Protein AF-A0A4Q3DZM4-F1 (afdb_monomer_lite)

Structure (mmCIF, N/CA/C/O backbone):
data_AF-A0A4Q3DZM4-F1
#
_entry.id   AF-A0A4Q3DZM4-F1
#
loop_
_atom_site.group_PDB
_atom_site.id
_atom_site.type_symbol
_atom_site.label_atom_id
_atom_site.label_alt_id
_atom_site.label_comp_id
_atom_site.label_asym_id
_atom_site.label_entity_id
_atom_site.label_seq_id
_atom_site.pdbx_PDB_ins_code
_atom_site.Cartn_x
_atom_site.Cartn_y
_atom_site.Cartn_z
_atom_site.occupancy
_atom_site.B_iso_or_equiv
_atom_site.auth_seq_id
_atom_site.auth_comp_id
_atom_site.auth_asym_id
_atom_site.auth_atom_id
_atom_site.pdbx_PDB_model_num
ATOM 1 N N . MET A 1 1 ? -6.258 18.299 11.740 1.00 54.22 1 MET A N 1
ATOM 2 C CA . MET A 1 1 ? -5.839 17.340 10.694 1.00 54.22 1 MET A CA 1
ATOM 3 C C . MET A 1 1 ? -4.361 17.044 10.885 1.00 54.22 1 MET A C 1
ATOM 5 O O . MET A 1 1 ? -3.563 17.967 10.776 1.00 54.22 1 MET A O 1
ATOM 9 N N . GLY A 1 2 ? -4.012 15.811 11.259 1.00 68.69 2 GLY A N 1
ATOM 10 C CA . GLY A 1 2 ? -2.617 15.380 11.375 1.00 68.69 2 GLY A CA 1
ATOM 11 C C . GLY A 1 2 ? -2.063 15.012 10.000 1.00 68.69 2 GLY A C 1
ATOM 12 O O . GLY A 1 2 ? -2.771 14.408 9.201 1.00 68.69 2 GLY A O 1
ATOM 13 N N . LYS A 1 3 ? -0.825 15.409 9.707 1.00 77.56 3 LYS A N 1
ATOM 14 C CA . LYS A 1 3 ? -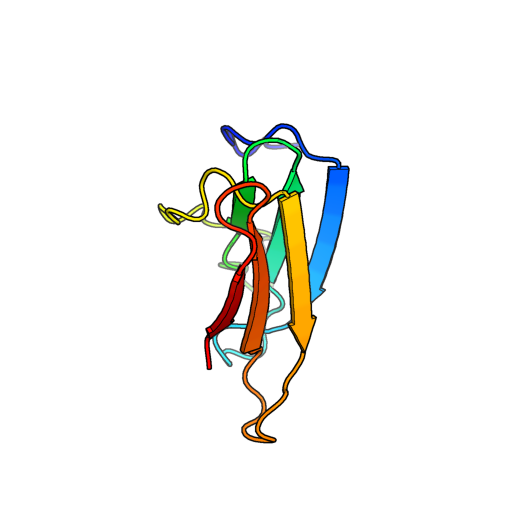0.086 14.923 8.537 1.00 77.56 3 LYS A CA 1
ATOM 15 C C . LYS A 1 3 ? 0.822 13.793 8.998 1.00 77.56 3 LYS A C 1
ATOM 17 O O . LYS A 1 3 ? 1.489 13.946 10.018 1.00 77.56 3 LYS A O 1
ATOM 22 N N . ILE A 1 4 ? 0.876 12.706 8.241 1.00 80.44 4 ILE A N 1
ATOM 23 C CA . ILE A 1 4 ? 1.877 11.660 8.444 1.00 80.44 4 ILE A CA 1
ATOM 24 C C . ILE A 1 4 ? 3.049 12.013 7.528 1.00 80.44 4 ILE A C 1
ATOM 26 O O . ILE A 1 4 ? 2.851 12.091 6.317 1.00 80.44 4 ILE A O 1
ATOM 30 N N . PRO A 1 5 ? 4.237 12.333 8.065 1.00 81.19 5 PRO A N 1
ATOM 31 C CA . PRO A 1 5 ? 5.385 12.661 7.235 1.00 81.19 5 PRO A CA 1
ATOM 32 C C . PRO A 1 5 ? 5.856 11.404 6.498 1.00 81.19 5 PRO A C 1
ATOM 34 O O . PRO A 1 5 ? 6.264 10.424 7.116 1.00 81.19 5 PRO A O 1
ATOM 37 N N . MET A 1 6 ? 5.804 11.452 5.169 1.00 81.25 6 MET A N 1
ATOM 38 C CA . MET A 1 6 ? 6.252 10.385 4.275 1.00 81.25 6 MET A CA 1
ATOM 39 C C . MET A 1 6 ? 7.333 10.943 3.355 1.00 81.25 6 MET A C 1
ATOM 41 O O . MET A 1 6 ? 7.268 12.106 2.959 1.00 81.25 6 MET A O 1
ATOM 45 N N . ASN A 1 7 ? 8.300 10.112 2.972 1.00 84.44 7 ASN A N 1
ATOM 46 C CA . ASN A 1 7 ? 9.310 10.477 1.976 1.00 84.44 7 ASN A CA 1
ATOM 47 C C . ASN A 1 7 ? 8.958 9.882 0.601 1.00 84.44 7 ASN A C 1
ATOM 49 O O . ASN A 1 7 ? 9.767 9.198 -0.022 1.00 84.44 7 ASN A O 1
ATOM 53 N N . ILE A 1 8 ? 7.714 10.096 0.166 1.00 84.31 8 ILE A N 1
ATOM 54 C CA . ILE A 1 8 ? 7.174 9.603 -1.105 1.00 84.31 8 ILE A CA 1
ATOM 55 C C . ILE A 1 8 ? 6.578 10.779 -1.878 1.00 84.31 8 ILE A C 1
ATOM 57 O O . ILE A 1 8 ? 5.751 11.527 -1.355 1.00 84.31 8 ILE A O 1
ATOM 61 N N . ASN A 1 9 ? 6.985 10.930 -3.136 1.00 87.31 9 ASN A N 1
ATOM 62 C CA . ASN A 1 9 ? 6.363 11.834 -4.095 1.00 87.31 9 ASN A CA 1
ATOM 63 C C . ASN A 1 9 ? 5.108 11.160 -4.669 1.00 87.31 9 ASN A C 1
ATOM 65 O O . ASN A 1 9 ? 5.166 10.509 -5.714 1.00 87.31 9 ASN A O 1
ATOM 69 N N . ALA A 1 10 ? 4.012 11.249 -3.913 1.00 87.75 10 ALA A N 1
ATOM 70 C CA . ALA A 1 10 ? 2.777 10.511 -4.152 1.00 87.75 10 ALA A CA 1
ATOM 71 C C . ALA A 1 10 ? 2.142 10.832 -5.518 1.00 87.75 10 ALA A C 1
ATOM 73 O O . ALA A 1 10 ? 1.921 11.994 -5.856 1.00 87.75 10 ALA A O 1
ATOM 74 N N . ARG A 1 11 ? 1.798 9.780 -6.268 1.00 88.31 11 ARG A N 1
ATOM 75 C CA . ARG A 1 11 ? 1.088 9.825 -7.556 1.00 88.31 11 ARG A CA 1
ATOM 76 C C . ARG A 1 11 ? -0.335 9.295 -7.417 1.00 88.31 11 ARG A C 1
ATOM 78 O O . ARG A 1 11 ? -1.270 9.905 -7.925 1.00 88.31 11 ARG A O 1
ATOM 85 N N . THR A 1 12 ? -0.493 8.154 -6.749 1.00 86.69 12 THR A N 1
ATOM 86 C CA . THR A 1 12 ? -1.783 7.468 -6.590 1.00 86.69 12 THR A CA 1
ATOM 87 C C . THR A 1 12 ? -1.917 6.863 -5.196 1.00 86.69 12 THR A C 1
ATOM 89 O O . THR A 1 12 ? -0.928 6.711 -4.473 1.00 86.69 12 THR A O 1
ATOM 92 N N . VAL A 1 13 ? -3.156 6.547 -4.814 1.00 89.06 13 VAL A N 1
ATOM 93 C CA . VAL A 1 13 ? -3.491 5.918 -3.536 1.00 89.06 13 VAL A CA 1
ATOM 94 C C . VAL A 1 13 ? -4.416 4.730 -3.777 1.00 89.06 13 VAL A C 1
ATOM 96 O O . VAL A 1 13 ? -5.326 4.820 -4.601 1.00 89.06 13 VAL A O 1
ATOM 99 N N . LYS A 1 14 ? -4.206 3.649 -3.025 1.00 87.56 14 LYS A N 1
ATOM 100 C CA . LYS A 1 14 ? -5.091 2.483 -2.955 1.00 87.56 14 LYS A CA 1
ATOM 101 C C . LYS A 1 14 ? -5.441 2.177 -1.498 1.00 87.56 14 LYS A C 1
ATOM 103 O O . LYS A 1 14 ? -4.675 2.507 -0.598 1.00 87.56 14 LYS A O 1
ATOM 108 N N . ILE A 1 15 ? -6.612 1.584 -1.284 1.00 90.69 15 ILE A N 1
ATOM 109 C CA . ILE A 1 15 ? -7.129 1.193 0.030 1.00 90.69 15 ILE A CA 1
ATOM 110 C C . ILE A 1 15 ? -7.523 -0.281 -0.059 1.00 90.69 15 ILE A C 1
ATOM 112 O O . ILE A 1 15 ? -8.304 -0.639 -0.941 1.00 90.69 15 ILE A O 1
ATOM 116 N N . ALA A 1 16 ? -6.954 -1.115 0.806 1.00 86.81 16 ALA A N 1
ATOM 117 C CA . ALA A 1 16 ? -7.207 -2.554 0.881 1.00 86.81 16 ALA A CA 1
ATOM 118 C C . ALA A 1 16 ? -6.746 -3.078 2.247 1.00 86.81 16 ALA A C 1
ATOM 120 O O . ALA A 1 16 ? -5.857 -2.475 2.833 1.00 86.81 16 ALA A O 1
ATOM 121 N N . ASP A 1 17 ? -7.335 -4.168 2.732 1.00 88.31 17 ASP A N 1
ATOM 122 C CA . ASP A 1 17 ? -6.795 -4.921 3.871 1.00 88.31 17 ASP A CA 1
ATOM 123 C C . ASP A 1 17 ? -5.625 -5.773 3.365 1.00 88.31 17 ASP A C 1
ATOM 125 O O . ASP A 1 17 ? -5.807 -6.596 2.466 1.00 88.31 17 ASP A O 1
ATOM 129 N N . ILE A 1 18 ? -4.416 -5.482 3.842 1.00 82.75 18 ILE A N 1
ATOM 130 C CA . ILE A 1 18 ? -3.175 -6.093 3.350 1.00 82.75 18 ILE A CA 1
ATOM 131 C C . ILE A 1 18 ? -2.622 -7.078 4.371 1.00 82.75 18 ILE A C 1
ATOM 133 O O . ILE A 1 18 ? -2.052 -8.098 3.982 1.00 82.75 18 ILE A O 1
ATOM 137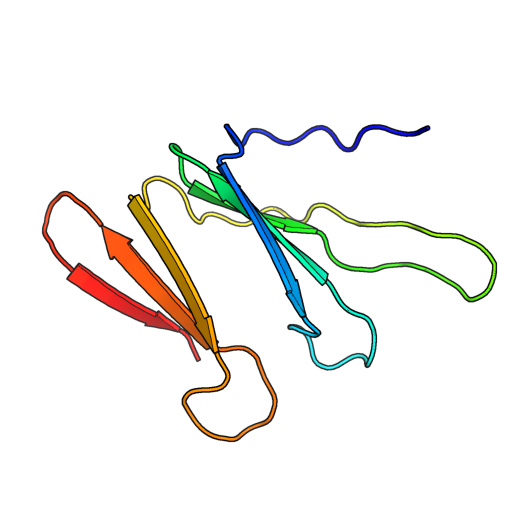 N N . ASP A 1 19 ? -2.753 -6.771 5.663 1.00 84.75 19 ASP A N 1
ATOM 138 C CA . ASP A 1 19 ? -2.220 -7.616 6.730 1.00 84.75 19 ASP A CA 1
ATOM 139 C C . ASP A 1 19 ? -3.230 -8.648 7.268 1.00 84.75 19 ASP A C 1
ATOM 141 O O . ASP A 1 19 ? -2.830 -9.570 7.991 1.00 84.75 19 ASP A O 1
ATOM 145 N N . GLY A 1 20 ? -4.485 -8.586 6.810 1.00 86.25 20 GLY A N 1
ATOM 146 C CA . GLY A 1 20 ? -5.543 -9.551 7.095 1.00 86.25 20 GLY A CA 1
ATOM 147 C C . GLY A 1 20 ? -6.191 -9.349 8.462 1.00 86.25 20 GLY A C 1
ATOM 148 O O . GLY A 1 20 ? -6.652 -10.327 9.060 1.00 86.25 20 GLY A O 1
ATOM 149 N N . ASP A 1 21 ? -6.171 -8.123 8.995 1.00 91.00 21 ASP A N 1
ATOM 150 C CA . ASP A 1 21 ? -6.735 -7.779 10.304 1.00 91.00 21 ASP A CA 1
ATOM 151 C C . ASP A 1 21 ? -8.165 -7.194 10.250 1.00 91.00 21 ASP A C 1
ATOM 153 O O . ASP A 1 21 ? -8.689 -6.743 11.277 1.00 91.00 21 ASP A O 1
ATOM 157 N N . ASP A 1 22 ? -8.809 -7.239 9.076 1.00 90.69 22 ASP A N 1
ATOM 158 C CA . ASP A 1 22 ? -10.106 -6.632 8.750 1.00 90.69 22 ASP A CA 1
ATOM 159 C C . ASP A 1 22 ? -10.114 -5.089 8.804 1.00 90.69 22 ASP A C 1
ATOM 161 O O . ASP A 1 22 ? -11.184 -4.458 8.824 1.00 90.69 22 ASP A O 1
ATOM 165 N N . LYS A 1 23 ? -8.946 -4.431 8.800 1.00 93.38 23 LYS A N 1
ATOM 166 C CA . LYS A 1 23 ? -8.832 -2.975 8.671 1.00 93.38 23 LYS A CA 1
ATOM 167 C C . LYS A 1 23 ? -8.067 -2.618 7.405 1.00 93.38 23 LYS A C 1
ATOM 169 O O . LYS A 1 23 ? -6.961 -3.073 7.181 1.00 93.38 23 LYS A O 1
ATOM 174 N N . PRO A 1 24 ? -8.609 -1.718 6.571 1.00 92.88 24 PRO A N 1
ATOM 175 C CA . PRO A 1 24 ? -7.928 -1.379 5.338 1.00 92.88 24 PRO A CA 1
ATOM 176 C C . PRO A 1 24 ? -6.736 -0.448 5.583 1.00 92.88 24 PRO A C 1
ATOM 178 O O . PRO A 1 24 ? -6.902 0.650 6.131 1.00 92.88 24 PRO A O 1
ATOM 181 N N . GLU A 1 25 ? -5.574 -0.843 5.078 1.00 92.44 25 GLU A N 1
ATOM 182 C CA . GLU A 1 25 ? -4.373 -0.031 4.900 1.00 92.44 25 GLU A CA 1
ATOM 183 C C . GLU A 1 25 ? -4.578 1.060 3.845 1.00 92.44 25 GLU A C 1
ATOM 185 O O . GLU A 1 25 ? -5.444 0.988 2.966 1.00 92.44 25 GLU A O 1
ATOM 190 N N . ILE A 1 26 ? -3.697 2.064 3.878 1.00 91.75 26 ILE A N 1
ATOM 191 C CA . ILE A 1 26 ? -3.518 2.998 2.764 1.00 91.75 26 ILE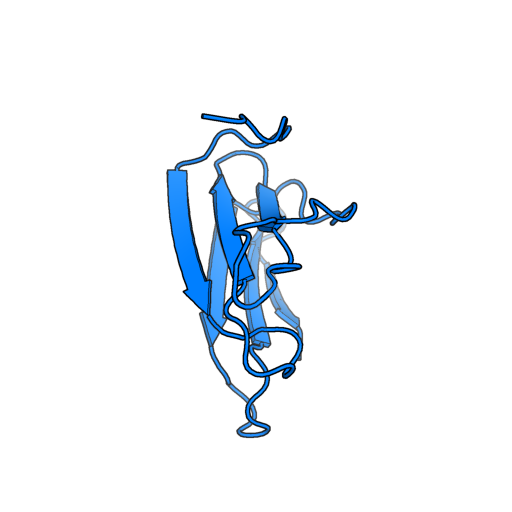 A CA 1
ATOM 192 C C . ILE A 1 26 ? -2.180 2.711 2.094 1.00 91.75 26 ILE A C 1
ATOM 194 O O . ILE A 1 26 ? -1.121 2.818 2.709 1.00 91.75 26 ILE A O 1
ATOM 198 N N . ILE A 1 27 ? -2.219 2.442 0.798 1.00 87.88 27 ILE A N 1
ATOM 199 C CA . ILE A 1 27 ? -1.032 2.317 -0.035 1.00 87.88 27 ILE A CA 1
ATOM 200 C C . ILE A 1 27 ? -0.863 3.609 -0.820 1.00 87.88 27 ILE A C 1
ATOM 202 O O . ILE A 1 27 ? -1.777 4.054 -1.511 1.00 87.8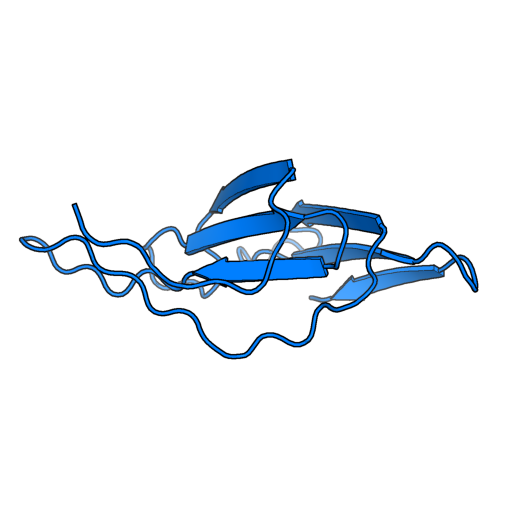8 27 ILE A O 1
ATOM 206 N N . VAL A 1 28 ? 0.323 4.196 -0.745 1.00 87.94 28 VAL A N 1
ATOM 207 C CA . VAL A 1 28 ? 0.721 5.362 -1.527 1.00 87.94 28 VAL A CA 1
ATOM 208 C C . VAL A 1 28 ? 1.773 4.927 -2.535 1.00 87.94 28 VAL A C 1
ATOM 210 O O . VAL A 1 28 ? 2.872 4.538 -2.149 1.00 87.94 28 VAL A O 1
ATOM 213 N N . ASN A 1 29 ? 1.457 5.026 -3.823 1.00 84.56 29 ASN A N 1
ATOM 214 C CA . ASN A 1 29 ? 2.415 4.812 -4.906 1.00 84.56 29 ASN A CA 1
ATOM 215 C C . ASN A 1 29 ? 2.922 6.173 -5.396 1.00 84.56 29 ASN A C 1
ATOM 217 O O . ASN A 1 29 ? 2.128 7.090 -5.637 1.00 84.56 29 ASN A O 1
ATOM 221 N N . GLY A 1 30 ? 4.234 6.323 -5.529 1.00 84.94 30 GLY A N 1
ATOM 222 C CA . GLY A 1 30 ? 4.885 7.561 -5.925 1.00 84.94 30 GLY A CA 1
ATOM 223 C C . GLY A 1 30 ? 6.056 7.348 -6.876 1.00 84.94 30 GLY A C 1
ATOM 224 O O . GLY A 1 30 ? 6.538 6.242 -7.080 1.00 84.94 30 GLY A O 1
ATOM 225 N N . TYR A 1 31 ? 6.555 8.444 -7.445 1.00 80.62 31 TYR A N 1
ATOM 226 C CA . TYR A 1 31 ? 7.633 8.402 -8.447 1.00 80.62 31 TYR A CA 1
ATOM 227 C C . TYR A 1 31 ? 8.970 7.861 -7.925 1.00 80.62 31 TYR A C 1
ATOM 229 O O . TYR A 1 31 ? 9.856 7.537 -8.708 1.00 80.62 31 TYR A O 1
ATOM 237 N N . ASN A 1 32 ? 9.159 7.842 -6.607 1.00 80.81 32 ASN A N 1
ATOM 238 C CA . ASN A 1 32 ? 10.386 7.393 -5.956 1.00 80.81 32 ASN A CA 1
ATOM 239 C C . ASN A 1 32 ? 10.203 6.088 -5.162 1.00 80.81 32 ASN A C 1
ATOM 241 O O . ASN A 1 32 ? 11.128 5.681 -4.454 1.00 80.81 32 ASN A O 1
ATOM 245 N N . GLY A 1 33 ? 9.042 5.439 -5.283 1.00 81.31 33 GLY A N 1
ATOM 246 C CA . GLY A 1 33 ? 8.712 4.205 -4.581 1.00 81.31 33 GLY A CA 1
ATOM 247 C C . GLY A 1 33 ? 7.286 4.178 -4.043 1.00 81.31 33 GLY A C 1
ATOM 248 O O . GLY A 1 33 ? 6.475 5.060 -4.326 1.00 81.31 33 GLY A O 1
ATOM 249 N N . ALA A 1 34 ? 7.005 3.181 -3.210 1.00 83.50 34 ALA A N 1
ATOM 250 C CA . ALA A 1 34 ? 5.712 3.008 -2.563 1.00 83.50 34 ALA A CA 1
ATOM 251 C C . ALA A 1 34 ? 5.831 2.993 -1.033 1.00 83.50 34 ALA A C 1
ATOM 253 O O . ALA A 1 34 ? 6.872 2.656 -0.470 1.00 83.50 34 ALA A O 1
ATOM 254 N N . ALA A 1 35 ? 4.746 3.364 -0.361 1.00 86.25 35 ALA A N 1
ATOM 255 C CA . ALA A 1 35 ? 4.609 3.320 1.086 1.00 86.25 35 ALA A CA 1
ATOM 256 C C . ALA A 1 35 ? 3.277 2.689 1.475 1.00 86.25 35 ALA A C 1
ATOM 258 O O . ALA A 1 35 ? 2.257 2.932 0.834 1.00 86.25 35 ALA A O 1
ATOM 259 N N . MET A 1 36 ? 3.289 1.952 2.579 1.00 87.38 36 MET A N 1
ATOM 260 C CA . MET A 1 36 ? 2.092 1.452 3.237 1.00 87.38 36 MET A CA 1
ATOM 261 C C . MET A 1 36 ? 1.895 2.208 4.548 1.00 87.38 36 MET A C 1
ATOM 263 O O . MET A 1 36 ? 2.840 2.421 5.306 1.00 87.38 36 MET A O 1
ATOM 267 N N . LEU A 1 37 ? 0.667 2.628 4.803 1.00 91.69 37 LEU A N 1
ATOM 268 C CA . LEU A 1 37 ? 0.209 3.181 6.065 1.00 91.69 37 LEU A CA 1
ATOM 269 C C . LEU A 1 37 ? -0.700 2.132 6.707 1.00 91.69 37 LEU A C 1
ATOM 271 O O . LEU A 1 37 ? -1.828 1.939 6.253 1.00 91.69 37 LEU A O 1
ATOM 275 N N . GLN A 1 38 ? -0.191 1.478 7.748 1.00 92.31 38 GLN A N 1
ATOM 276 C CA . GLN A 1 38 ? -0.906 0.462 8.514 1.00 92.31 38 GLN A CA 1
ATOM 277 C C . GLN A 1 38 ? -2.045 1.088 9.302 1.00 92.31 38 GLN A C 1
ATOM 279 O O . GLN A 1 38 ? -1.829 2.078 10.015 1.00 92.31 38 GLN A O 1
ATOM 284 N N . ASN A 1 39 ? -3.241 0.519 9.195 1.00 94.50 39 ASN A N 1
ATOM 285 C CA . ASN A 1 39 ? -4.404 1.037 9.886 1.00 94.50 39 ASN A CA 1
ATOM 286 C C . ASN A 1 39 ? -4.410 0.610 11.356 1.00 94.50 39 ASN A C 1
ATOM 288 O O . ASN A 1 39 ? -4.800 -0.487 11.732 1.00 94.50 39 ASN A O 1
ATOM 292 N N . THR A 1 40 ? -4.033 1.531 12.237 1.00 94.94 40 THR A N 1
ATOM 293 C CA . THR A 1 40 ? -4.026 1.289 13.686 1.00 94.94 40 THR A CA 1
ATOM 294 C C . THR A 1 40 ? -5.272 1.837 14.369 1.00 94.94 40 THR A C 1
ATOM 296 O O . THR A 1 40 ? -5.283 2.019 15.587 1.00 94.94 40 THR A O 1
ATOM 299 N N . SER A 1 41 ? -6.315 2.137 13.591 1.00 95.62 41 SER A N 1
ATOM 300 C CA . SER A 1 41 ? -7.520 2.785 14.093 1.00 95.62 41 SER A CA 1
ATOM 301 C C . SER A 1 41 ? -8.220 1.932 15.148 1.00 95.62 41 SER A C 1
ATOM 303 O O . SER A 1 41 ? -8.199 0.693 15.134 1.00 95.62 41 SER A O 1
ATOM 305 N N . THR A 1 42 ? -8.887 2.632 16.057 1.00 94.25 42 THR A N 1
ATOM 306 C CA . THR A 1 42 ? -9.868 2.070 16.985 1.00 94.25 42 THR A CA 1
ATOM 307 C C . THR A 1 42 ? -11.271 2.489 16.550 1.00 94.25 42 THR A C 1
ATOM 309 O O . THR A 1 42 ? -11.441 3.295 15.636 1.00 94.25 42 THR A O 1
ATOM 312 N N . SER A 1 43 ? -12.303 1.995 17.235 1.00 93.94 43 SER A N 1
ATOM 313 C CA . SER A 1 43 ? -13.695 2.372 16.952 1.00 93.94 43 SER A CA 1
ATOM 314 C C . SER A 1 43 ? -13.988 3.869 17.112 1.00 93.94 43 SER A C 1
ATOM 316 O O . SER A 1 43 ? -14.987 4.353 16.587 1.00 93.94 43 SER A O 1
ATOM 318 N N . THR A 1 44 ? -13.142 4.612 17.831 1.00 95.56 44 THR A N 1
ATOM 319 C CA . THR A 1 44 ? -13.347 6.040 18.118 1.00 95.56 44 THR A CA 1
ATOM 320 C C . THR A 1 44 ? -12.271 6.948 17.534 1.00 95.56 44 THR A C 1
ATOM 322 O O . THR A 1 44 ? -12.433 8.167 17.562 1.00 95.56 44 THR A O 1
ATOM 325 N N . THR A 1 45 ? -11.170 6.386 17.031 1.00 94.44 45 THR A N 1
ATOM 326 C CA . THR A 1 45 ? -10.006 7.156 16.588 1.00 94.44 45 THR A CA 1
ATOM 327 C C . THR A 1 45 ? -9.468 6.594 15.285 1.00 94.44 45 THR A C 1
ATOM 329 O O . THR A 1 45 ? -9.075 5.433 15.231 1.00 94.44 45 THR A O 1
ATOM 332 N N . VAL A 1 46 ? -9.382 7.447 14.263 1.00 93.12 46 VAL A N 1
ATOM 333 C CA . VAL A 1 46 ? -8.662 7.128 13.026 1.00 93.12 46 VAL A CA 1
ATOM 334 C C . VAL A 1 46 ? -7.172 7.369 13.246 1.00 93.12 46 VAL A C 1
ATOM 336 O O . VAL A 1 46 ? -6.764 8.495 13.547 1.00 93.12 46 VAL A O 1
ATOM 339 N N . SER A 1 47 ? -6.358 6.332 13.084 1.00 93.56 47 SER A N 1
ATOM 340 C CA . SER A 1 47 ? -4.904 6.418 13.202 1.00 93.56 47 SER A CA 1
ATOM 341 C C . SER A 1 47 ? -4.207 5.481 12.230 1.00 93.56 47 SER A C 1
ATOM 343 O O . SER A 1 47 ? -4.700 4.403 11.916 1.00 93.56 47 SER A O 1
ATOM 345 N N . PHE A 1 48 ? -3.031 5.908 11.773 1.00 93.00 48 PHE A N 1
ATOM 346 C CA . PHE A 1 48 ? -2.188 5.115 10.893 1.00 93.00 48 PHE A CA 1
ATOM 347 C C . PHE A 1 48 ? -0.746 5.135 11.378 1.00 93.00 48 PHE A C 1
ATOM 349 O O . PHE A 1 48 ? -0.251 6.153 11.872 1.00 93.00 48 PHE A O 1
ATOM 356 N N . HIS A 1 49 ? -0.074 4.007 11.204 1.00 90.81 49 HIS A N 1
ATOM 357 C CA . HIS A 1 49 ? 1.357 3.869 11.402 1.00 90.81 49 HIS A CA 1
ATOM 358 C C . HIS A 1 49 ? 2.053 3.812 10.039 1.00 90.81 49 HIS A C 1
ATOM 360 O O . HIS A 1 49 ? 1.571 3.152 9.127 1.00 90.81 49 HIS A O 1
ATOM 366 N N . TYR A 1 50 ? 3.176 4.514 9.886 1.00 88.56 50 TYR A N 1
ATOM 367 C CA . TYR A 1 50 ? 4.012 4.444 8.686 1.00 88.56 50 TYR A CA 1
ATOM 368 C C . TYR A 1 50 ? 5.236 3.567 8.990 1.00 88.56 50 TYR A C 1
ATOM 370 O O . TYR A 1 50 ? 6.256 4.104 9.440 1.00 88.56 50 TYR A O 1
ATOM 378 N N . PRO A 1 51 ? 5.140 2.232 8.831 1.00 80.00 51 PRO A N 1
ATOM 379 C CA . PRO A 1 51 ? 6.282 1.359 9.034 1.00 80.00 51 PRO A CA 1
ATOM 380 C C . PRO A 1 51 ? 7.350 1.626 7.962 1.00 80.00 51 PRO A C 1
ATOM 382 O O . PRO A 1 51 ? 7.022 1.982 6.825 1.00 80.00 51 PRO A O 1
ATOM 385 N N . PRO A 1 52 ? 8.640 1.439 8.282 1.00 71.19 52 PRO A N 1
ATOM 386 C CA . PRO A 1 52 ? 9.691 1.460 7.277 1.00 71.19 52 PRO A CA 1
ATOM 387 C C . PRO A 1 52 ? 9.446 0.348 6.253 1.00 71.19 52 PRO A C 1
ATOM 389 O O . PRO A 1 52 ? 9.589 -0.831 6.561 1.00 71.19 52 PRO A O 1
ATOM 392 N N . LEU A 1 53 ? 9.093 0.736 5.032 1.00 70.25 53 LEU A N 1
ATOM 393 C CA . LEU A 1 53 ? 8.964 -0.163 3.896 1.00 70.25 53 LEU A CA 1
ATOM 394 C C . LEU A 1 53 ? 9.976 0.273 2.832 1.00 70.25 53 LEU A C 1
ATOM 396 O O . LEU A 1 53 ? 9.958 1.421 2.387 1.00 70.25 53 LEU A O 1
ATOM 400 N N . ASP A 1 54 ? 10.892 -0.617 2.453 1.00 64.62 54 ASP A N 1
ATOM 401 C CA . ASP A 1 54 ? 11.947 -0.307 1.480 1.00 64.62 54 ASP A CA 1
ATOM 402 C C . ASP A 1 54 ? 11.531 -0.712 0.058 1.00 64.62 54 ASP A C 1
ATOM 404 O O . ASP A 1 54 ? 12.133 -1.579 -0.569 1.00 64.62 54 ASP A O 1
ATOM 408 N N . LEU A 1 55 ? 10.469 -0.082 -0.457 1.00 71.19 55 LEU A N 1
ATOM 409 C CA . LEU A 1 55 ? 10.047 -0.200 -1.862 1.00 71.19 55 LEU A CA 1
ATOM 410 C C . LEU A 1 55 ? 10.581 0.971 -2.691 1.00 71.19 55 LEU A C 1
ATOM 412 O O . LEU A 1 55 ? 9.835 1.675 -3.374 1.00 71.19 55 LEU A O 1
ATOM 416 N N . ARG A 1 56 ? 11.884 1.242 -2.589 1.00 66.94 56 ARG A N 1
ATOM 417 C CA . ARG A 1 56 ? 12.523 2.340 -3.323 1.00 66.94 56 ARG A CA 1
ATOM 418 C C . ARG A 1 56 ? 12.749 1.961 -4.786 1.00 66.94 56 ARG A C 1
ATOM 420 O O . ARG A 1 56 ? 13.151 0.841 -5.094 1.00 66.94 56 ARG A O 1
ATOM 427 N N . TYR A 1 57 ? 12.587 2.945 -5.673 1.00 68.19 57 TYR A N 1
ATOM 428 C CA . TYR A 1 57 ? 12.923 2.844 -7.104 1.00 68.19 57 TYR A CA 1
ATOM 429 C C . TYR A 1 57 ? 12.061 1.865 -7.923 1.00 68.19 57 TYR A C 1
ATOM 431 O O . TYR A 1 57 ? 12.551 1.264 -8.882 1.00 68.19 57 TYR A O 1
ATOM 439 N N . MET A 1 58 ? 10.792 1.703 -7.553 1.00 73.81 58 MET A N 1
ATOM 440 C CA . MET A 1 58 ? 9.780 1.079 -8.409 1.00 73.81 58 MET A CA 1
ATOM 441 C C . MET A 1 58 ? 9.124 2.155 -9.281 1.00 73.81 58 MET A C 1
ATOM 443 O O . MET A 1 58 ? 8.820 3.232 -8.773 1.00 73.81 58 MET A O 1
ATOM 447 N N . ASP A 1 59 ? 8.920 1.873 -10.569 1.00 73.88 59 ASP A N 1
ATOM 448 C CA . ASP A 1 59 ? 8.238 2.799 -11.492 1.00 73.88 59 ASP A CA 1
ATOM 449 C C . ASP A 1 59 ? 6.717 2.678 -11.397 1.00 73.88 59 ASP A C 1
ATOM 451 O O . ASP A 1 59 ? 5.988 3.665 -11.540 1.00 73.88 59 ASP A O 1
ATOM 455 N N . ASP A 1 60 ? 6.249 1.452 -11.165 1.00 76.69 60 ASP A N 1
ATOM 456 C CA . ASP A 1 60 ? 4.854 1.172 -10.886 1.00 76.69 60 ASP A CA 1
ATOM 457 C C . ASP A 1 60 ? 4.716 -0.022 -9.949 1.00 76.69 60 ASP A C 1
ATOM 459 O O . ASP A 1 60 ? 5.596 -0.892 -9.886 1.00 76.69 60 ASP A O 1
ATOM 463 N N . ILE A 1 61 ? 3.602 -0.037 -9.225 1.00 76.25 61 ILE A N 1
ATOM 464 C CA . ILE A 1 61 ? 3.219 -1.121 -8.331 1.00 76.25 61 ILE A CA 1
ATOM 465 C C . ILE A 1 61 ? 1.710 -1.342 -8.425 1.00 76.25 61 ILE A C 1
ATOM 467 O O . ILE A 1 61 ? 0.920 -0.403 -8.320 1.00 76.25 61 ILE A O 1
ATOM 471 N N . GLU A 1 62 ? 1.323 -2.594 -8.615 1.00 81.06 62 GLU A N 1
ATOM 472 C CA . GLU A 1 62 ? -0.061 -3.046 -8.599 1.00 81.06 62 GLU A CA 1
ATOM 473 C C . GLU A 1 62 ? -0.277 -4.041 -7.469 1.00 81.06 62 GLU A C 1
ATOM 475 O O . GLU A 1 62 ? 0.639 -4.754 -7.066 1.00 81.06 62 GLU A O 1
ATOM 480 N N . PHE A 1 63 ? -1.507 -4.081 -6.967 1.00 77.25 63 PHE A N 1
ATOM 481 C CA . PHE A 1 63 ? -1.879 -4.868 -5.791 1.00 77.25 63 PHE A CA 1
ATOM 482 C C . PHE A 1 63 ? -3.089 -5.734 -6.106 1.00 77.25 63 PHE A C 1
ATOM 484 O O . PHE A 1 63 ? -4.102 -5.203 -6.571 1.00 77.25 63 PHE A O 1
ATOM 491 N N . ALA A 1 64 ? -3.023 -7.026 -5.832 1.00 81.00 64 ALA A N 1
ATOM 492 C CA . ALA A 1 64 ? -4.139 -7.945 -6.007 1.00 81.00 64 ALA A CA 1
ATOM 493 C C . ALA A 1 64 ? -3.869 -9.224 -5.219 1.00 81.00 64 ALA A C 1
ATOM 495 O O . ALA A 1 64 ? -2.720 -9.611 -5.097 1.00 81.00 64 ALA A O 1
ATOM 496 N N . ASP A 1 65 ? -4.913 -9.905 -4.760 1.00 82.75 65 ASP A N 1
ATOM 497 C CA . ASP A 1 65 ? -4.783 -11.305 -4.354 1.00 82.75 65 ASP A CA 1
ATOM 498 C C . ASP A 1 65 ? -4.604 -12.152 -5.627 1.00 82.75 65 ASP A C 1
ATOM 500 O O . ASP A 1 65 ? -5.554 -12.371 -6.386 1.00 82.75 65 ASP A O 1
ATOM 504 N N . MET A 1 66 ? -3.363 -12.526 -5.940 1.00 87.31 66 MET A N 1
ATOM 505 C CA . MET A 1 66 ? -3.025 -13.294 -7.139 1.00 87.31 66 MET A CA 1
ATOM 506 C C . MET A 1 66 ? -3.031 -14.797 -6.875 1.00 87.31 66 MET A C 1
ATOM 508 O O . MET A 1 66 ? -3.109 -15.576 -7.831 1.00 87.31 66 MET A O 1
ATOM 512 N N . ASN A 1 67 ? -2.923 -15.205 -5.612 1.00 87.00 67 ASN A N 1
ATOM 513 C CA . ASN A 1 67 ? -2.775 -16.600 -5.217 1.00 87.00 67 ASN A CA 1
ATOM 514 C C . ASN A 1 67 ? 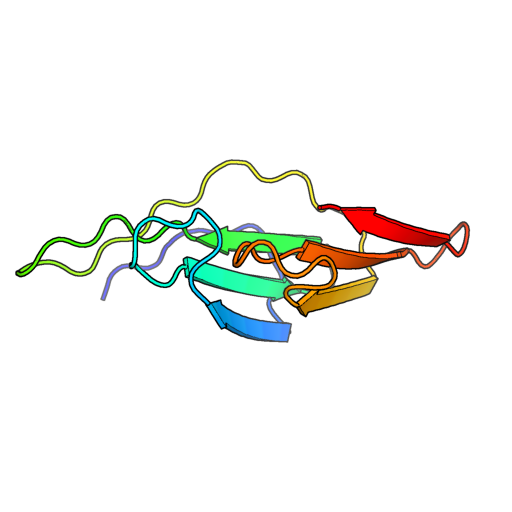-4.058 -17.208 -4.596 1.00 87.00 67 ASN A C 1
ATOM 516 O O . ASN A 1 67 ? -4.192 -18.434 -4.551 1.00 87.00 67 ASN A O 1
ATOM 520 N N . GLY A 1 68 ? -5.033 -16.375 -4.232 1.00 86.38 68 GLY A N 1
ATOM 521 C CA . GLY A 1 68 ? -6.337 -16.745 -3.688 1.00 86.38 68 GLY A CA 1
ATOM 522 C C . GLY A 1 68 ? -6.372 -16.940 -2.170 1.00 86.38 68 GLY A C 1
ATOM 523 O O . GLY A 1 68 ? -7.312 -17.573 -1.681 1.00 86.38 68 GLY A O 1
ATOM 524 N N . ASP A 1 69 ? -5.370 -16.471 -1.422 1.00 84.81 69 ASP A N 1
ATOM 525 C CA . ASP A 1 69 ? -5.279 -16.644 0.034 1.00 84.81 69 ASP A CA 1
ATOM 526 C C . ASP A 1 69 ? -5.912 -15.504 0.843 1.00 84.81 69 ASP A C 1
ATOM 528 O O . ASP A 1 69 ? -5.862 -15.525 2.076 1.00 84.81 69 ASP A O 1
ATOM 532 N N . SER A 1 70 ? -6.577 -14.559 0.169 1.00 79.69 70 SER A N 1
ATOM 533 C CA . SER A 1 70 ? -7.183 -13.366 0.771 1.00 79.69 70 SER A CA 1
ATOM 534 C C . SER A 1 70 ? -6.179 -12.389 1.386 1.00 79.69 70 SER A C 1
ATOM 536 O O . SER A 1 70 ? -6.588 -11.501 2.134 1.00 79.69 70 SER A O 1
ATOM 538 N N . LYS A 1 71 ? -4.891 -12.506 1.049 1.00 78.56 71 LYS A N 1
ATOM 539 C CA . LYS A 1 71 ? -3.884 -11.476 1.301 1.00 78.56 71 LYS A CA 1
ATOM 540 C C . LYS A 1 71 ? -3.559 -10.751 0.007 1.00 78.56 71 LYS A C 1
ATOM 542 O O . LYS A 1 71 ? -3.699 -11.271 -1.096 1.00 78.56 71 LYS A O 1
ATOM 547 N N . ILE A 1 72 ? -3.181 -9.487 0.141 1.00 77.38 72 ILE A N 1
ATOM 548 C CA . ILE A 1 72 ? -2.843 -8.667 -1.016 1.00 77.38 72 ILE A CA 1
ATOM 549 C C . ILE A 1 72 ? -1.394 -8.940 -1.416 1.00 77.38 72 ILE A C 1
ATOM 551 O O . ILE A 1 72 ? -0.465 -8.473 -0.757 1.00 77.38 72 ILE A O 1
ATOM 555 N N . ASP A 1 73 ? -1.224 -9.614 -2.550 1.00 82.62 73 ASP A N 1
ATOM 556 C CA . ASP A 1 73 ? 0.054 -9.693 -3.248 1.00 82.62 73 ASP A CA 1
ATOM 557 C C . ASP A 1 73 ? 0.349 -8.352 -3.941 1.00 82.62 73 ASP A C 1
ATOM 559 O O . ASP A 1 73 ? -0.544 -7.526 -4.203 1.00 82.62 73 ASP A O 1
ATOM 563 N N . PHE A 1 74 ? 1.611 -8.135 -4.313 1.00 78.06 74 PHE A N 1
ATOM 564 C CA . PHE A 1 74 ? 1.971 -6.995 -5.151 1.00 78.06 74 PHE A CA 1
ATOM 565 C C . PHE A 1 74 ? 2.945 -7.329 -6.273 1.00 78.06 74 PHE A C 1
ATOM 567 O O . PHE A 1 74 ? 3.831 -8.179 -6.163 1.00 78.06 74 PHE A O 1
ATOM 574 N N . VAL A 1 75 ? 2.773 -6.598 -7.372 1.00 81.19 75 VAL A N 1
ATOM 575 C CA . VAL A 1 75 ? 3.580 -6.686 -8.583 1.00 81.19 75 VAL A CA 1
ATOM 576 C C . VAL A 1 75 ? 4.229 -5.342 -8.824 1.00 81.19 75 VAL A C 1
ATOM 578 O O . VAL A 1 75 ? 3.542 -4.333 -8.932 1.00 81.19 75 VAL A O 1
ATOM 581 N N . SER A 1 76 ? 5.548 -5.323 -8.960 1.00 78.31 76 SER A N 1
ATOM 582 C CA . SER A 1 76 ? 6.282 -4.097 -9.264 1.00 78.31 76 SER A CA 1
ATOM 583 C C . SER A 1 76 ? 7.027 -4.178 -10.582 1.00 78.31 76 SER A C 1
ATOM 585 O O . SER A 1 76 ? 7.641 -5.210 -10.872 1.00 78.31 76 SER A O 1
ATOM 587 N N . THR A 1 77 ? 7.090 -3.061 -11.301 1.00 77.81 77 THR A N 1
ATOM 588 C CA . THR A 1 77 ? 8.030 -2.873 -12.409 1.00 77.81 77 THR A CA 1
ATOM 589 C C . THR A 1 77 ? 9.195 -1.992 -11.983 1.00 77.81 77 THR A C 1
ATOM 591 O O . THR A 1 77 ? 9.001 -0.919 -11.408 1.00 77.81 77 THR A O 1
ATOM 594 N N . LYS A 1 78 ? 10.415 -2.417 -12.316 1.00 73.12 78 LYS A N 1
ATOM 595 C CA . LYS A 1 78 ? 11.626 -1.599 -12.182 1.00 73.12 78 LYS A CA 1
ATOM 596 C C . LYS A 1 78 ? 12.126 -1.185 -13.561 1.00 73.12 78 LYS A C 1
ATOM 598 O O . LYS A 1 78 ? 12.278 -2.044 -14.422 1.00 73.12 78 LYS A O 1
ATOM 603 N N . GLY A 1 79 ? 12.436 0.093 -13.760 1.00 67.56 79 GLY A N 1
ATOM 604 C CA . GLY A 1 79 ? 12.858 0.607 -15.063 1.00 67.56 79 GLY A CA 1
ATOM 605 C C . GLY A 1 79 ? 14.174 0.029 -15.568 1.00 67.56 79 GLY A C 1
ATOM 606 O O . GLY A 1 79 ? 14.310 -0.195 -16.767 1.00 67.56 79 GLY A O 1
ATOM 607 N N . TYR A 1 80 ? 15.130 -0.265 -14.676 1.00 60.03 80 TYR A N 1
ATOM 608 C CA . TYR A 1 80 ? 16.438 -0.819 -15.050 1.00 60.03 80 TYR A CA 1
ATOM 609 C C . TYR A 1 80 ? 17.079 -1.679 -13.934 1.00 60.03 80 TYR A C 1
ATOM 611 O O . TYR A 1 80 ? 17.301 -1.169 -12.829 1.00 60.03 80 TYR A O 1
ATOM 619 N N . PRO A 1 81 ? 17.446 -2.954 -14.201 1.00 58.16 81 PRO A N 1
ATOM 620 C CA . PRO A 1 81 ? 17.001 -3.771 -15.336 1.00 58.16 81 PRO A CA 1
ATOM 621 C C . PRO A 1 81 ? 15.486 -4.012 -15.265 1.00 58.16 81 PRO A C 1
ATOM 623 O O . PRO A 1 81 ? 14.932 -4.110 -14.170 1.00 58.16 81 PRO A O 1
ATOM 626 N N . SER A 1 82 ? 14.829 -4.107 -16.424 1.00 65.31 82 SER A N 1
ATOM 627 C CA . SER A 1 82 ? 13.390 -4.366 -16.499 1.00 65.31 82 SER A CA 1
ATOM 628 C C . SER A 1 82 ? 13.059 -5.728 -15.899 1.00 65.31 82 SER A C 1
ATOM 630 O O . SER A 1 82 ? 13.443 -6.763 -16.439 1.00 65.31 82 SER A O 1
ATOM 632 N N . ALA A 1 83 ? 12.362 -5.715 -14.770 1.00 69.00 83 ALA A N 1
ATOM 633 C CA . ALA A 1 83 ? 11.914 -6.908 -14.073 1.00 69.00 83 ALA A CA 1
ATOM 634 C C . ALA A 1 83 ? 10.496 -6.691 -13.546 1.00 69.00 83 ALA A C 1
ATOM 636 O O . ALA A 1 83 ? 10.146 -5.583 -13.131 1.00 69.00 83 ALA A O 1
ATOM 637 N N . VAL A 1 84 ? 9.713 -7.768 -13.571 1.00 72.94 84 VAL A N 1
ATOM 638 C CA . VAL A 1 84 ? 8.451 -7.897 -12.846 1.00 72.94 84 VAL A CA 1
ATOM 639 C C . VAL A 1 84 ? 8.737 -8.794 -11.652 1.00 72.94 84 VAL A C 1
ATOM 641 O O . VAL A 1 84 ? 9.173 -9.931 -11.836 1.00 72.94 84 VAL A O 1
ATOM 644 N N . THR A 1 85 ? 8.516 -8.285 -10.446 1.00 71.44 85 THR A N 1
ATOM 645 C CA . THR A 1 85 ? 8.647 -9.073 -9.216 1.00 71.44 85 THR A CA 1
ATOM 646 C C . THR A 1 85 ? 7.272 -9.235 -8.596 1.00 71.44 85 THR A C 1
ATOM 648 O O . THR A 1 85 ? 6.553 -8.245 -8.476 1.00 71.44 85 THR A O 1
ATOM 651 N N . ILE A 1 86 ? 6.929 -10.470 -8.229 1.00 73.38 86 ILE A N 1
ATOM 652 C CA . ILE A 1 86 ? 5.697 -10.818 -7.520 1.00 73.38 86 ILE A CA 1
ATOM 653 C C . ILE A 1 86 ? 6.071 -11.117 -6.075 1.00 73.38 86 ILE A C 1
ATOM 655 O O . ILE A 1 86 ? 6.997 -11.894 -5.823 1.00 73.38 86 ILE A O 1
ATOM 659 N N . TYR A 1 87 ? 5.343 -10.504 -5.156 1.00 71.81 87 TYR A N 1
ATOM 660 C CA . TYR A 1 8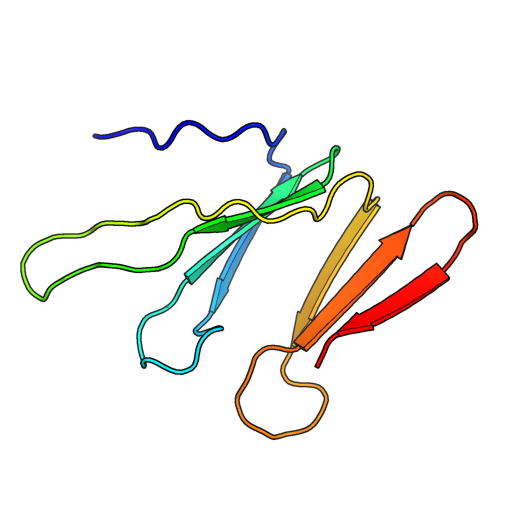7 ? 5.466 -10.724 -3.728 1.00 71.81 87 TYR A CA 1
ATOM 661 C C . TYR A 1 87 ? 4.134 -11.270 -3.220 1.00 71.81 87 TYR A C 1
ATOM 663 O O . TYR A 1 87 ? 3.157 -10.523 -3.296 1.00 71.81 87 TYR A O 1
ATOM 671 N N . PRO A 1 88 ? 4.091 -12.545 -2.797 1.00 72.12 88 PRO A N 1
ATOM 672 C CA . PRO A 1 88 ? 2.947 -13.110 -2.099 1.00 72.12 88 PRO A CA 1
ATOM 673 C C . PRO A 1 88 ? 2.901 -12.688 -0.621 1.00 72.12 88 PRO A C 1
ATOM 675 O O . PRO A 1 88 ? 3.896 -12.083 -0.145 1.00 72.12 88 PRO A O 1
#

Sequence (88 aa):
MGKIPMNINARTVKIADIDGDDKPEIIVNGYNGAAMLQNTSTSTTVSFHYPPLDLRYMDDIEFADMNGDSKIDFVSTKGYPSAVTIYP

Radius of gyration: 13.6 Å; chains: 1; bounding box: 31×34×35 Å

Foldseek 3Di:
DDDDDDPFQFDDWDWADAVPPPHIWIWTQHQFFIWIWDFPDDPVDTDTDTDDDPGGQFRDKDWDPPPPPRHIWMWTFHPPPTDIDIGD

Secondary structure (DSSP, 8-state):
---------EEEEEEE--SSSSS-EEEEEETTEEEEEEE---SS---EE-----EET-SEEEEE-SSSSSS-EEEEEETTTTEEEEE-

pLDDT: mean 81.94, std 9.34, range [54.22, 95.62]